Protein AF-A0A974KUU6-F1 (afdb_monomer_lite)

Foldseek 3Di:
DDPLPDFDKDKDWDWDQDPVRDIDIDIDIDGRHDDDVCVVWDKDFDDDDDDPPDDDDQCNRQVRIDTPPDDCVVPDDDGGDDDPD

pLDDT: mean 94.96, std 6.08, range [61.12, 98.56]

Sequence (85 aa):
LPDGNTPGTEEVPVTVTYPDDTEDHVTVTVTTKEQADNDAYQPETEDITKDYGTPTTDKEVTDAVTVPNYPSDKGTPTITVDDPS

Radius of gyration: 25.24 Å; chains: 1; bounding box: 56×18×69 Å

InterPro domains:
  IPR059115 Rib domain [PF08428] (2-33)

Organism: Staphylococcus hominis (NCBI:txid1290)

Structure (mmCIF, N/CA/C/O backbone):
data_AF-A0A974KUU6-F1
#
_entry.id   AF-A0A974KUU6-F1
#
loop_
_atom_site.group_PDB
_atom_site.id
_atom_site.type_symbol
_atom_site.label_atom_id
_atom_site.label_alt_id
_atom_site.label_comp_id
_atom_site.label_asym_id
_atom_site.label_entity_id
_atom_site.label_seq_id
_atom_site.pdbx_PDB_ins_code
_a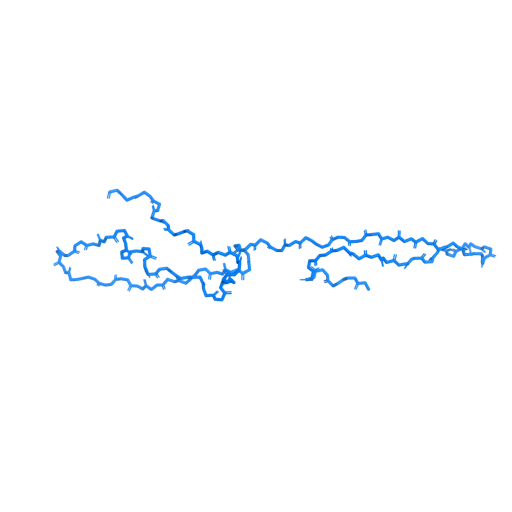tom_site.Cartn_x
_atom_site.Cartn_y
_atom_site.Cartn_z
_atom_site.occupancy
_atom_site.B_iso_or_equiv
_atom_site.auth_seq_id
_atom_site.auth_comp_id
_atom_site.auth_asym_id
_atom_site.auth_atom_id
_atom_site.pdbx_PDB_model_num
ATOM 1 N N . LEU A 1 1 ? 14.822 -6.388 -16.214 1.00 89.69 1 LEU A N 1
ATOM 2 C CA . LEU A 1 1 ? 13.467 -5.866 -16.491 1.00 89.69 1 LEU A CA 1
ATOM 3 C C . LEU A 1 1 ? 12.784 -5.663 -15.147 1.00 89.69 1 LEU A C 1
ATOM 5 O O . LEU A 1 1 ? 13.032 -6.506 -14.286 1.00 89.69 1 LEU A O 1
ATOM 9 N N . PRO A 1 2 ? 11.990 -4.596 -14.967 1.00 92.88 2 PRO A N 1
ATOM 10 C CA . PRO A 1 2 ? 11.232 -4.370 -13.736 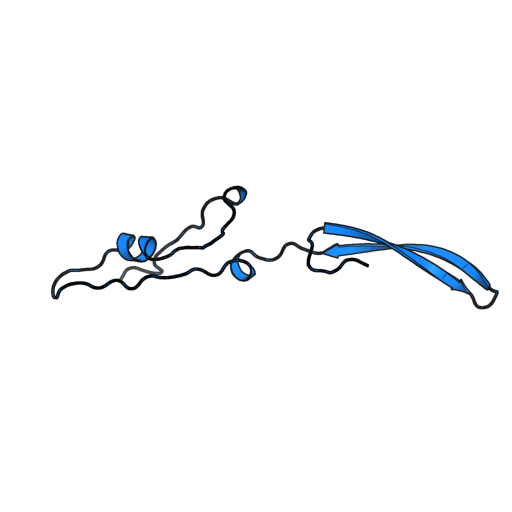1.00 92.88 2 PRO A CA 1
ATOM 11 C C . PRO A 1 2 ? 10.292 -5.548 -13.455 1.00 92.88 2 PRO A C 1
ATOM 13 O O . PRO A 1 2 ? 9.739 -6.139 -14.385 1.00 92.88 2 PRO A O 1
ATOM 16 N N . ASP A 1 3 ? 10.120 -5.892 -12.180 1.00 94.44 3 ASP A N 1
ATOM 17 C CA . ASP A 1 3 ? 9.315 -7.041 -11.736 1.00 94.44 3 ASP A CA 1
ATOM 18 C C . ASP A 1 3 ? 7.803 -6.761 -11.687 1.00 94.44 3 ASP A C 1
ATOM 20 O O . ASP A 1 3 ? 7.009 -7.688 -11.536 1.00 94.44 3 ASP A O 1
ATOM 24 N N . GLY A 1 4 ? 7.412 -5.489 -11.813 1.00 94.69 4 GLY A N 1
ATOM 25 C CA . GLY A 1 4 ? 6.027 -5.028 -11.728 1.00 94.69 4 GLY A CA 1
ATOM 26 C C . GLY A 1 4 ? 5.439 -5.014 -10.313 1.00 94.69 4 GLY A C 1
ATOM 27 O O . GLY A 1 4 ? 4.286 -4.623 -10.163 1.00 94.69 4 GLY A O 1
ATOM 28 N N . ASN A 1 5 ? 6.207 -5.402 -9.291 1.00 93.50 5 ASN A N 1
ATOM 29 C CA . ASN A 1 5 ? 5.780 -5.425 -7.887 1.00 93.50 5 ASN A CA 1
ATOM 30 C C . ASN A 1 5 ? 6.380 -4.271 -7.077 1.00 93.50 5 ASN A C 1
ATOM 32 O O . ASN A 1 5 ? 5.885 -3.957 -5.997 1.00 93.50 5 ASN A O 1
ATOM 36 N N . THR A 1 6 ? 7.426 -3.629 -7.598 1.00 93.81 6 THR A N 1
ATOM 37 C CA . THR A 1 6 ? 8.025 -2.441 -6.987 1.00 93.81 6 THR A CA 1
ATOM 38 C C . THR A 1 6 ? 7.560 -1.180 -7.723 1.00 93.81 6 THR A C 1
ATOM 40 O O . THR A 1 6 ? 7.880 -1.022 -8.906 1.00 93.81 6 THR A O 1
ATOM 43 N N . PRO A 1 7 ? 6.812 -0.271 -7.066 1.00 95.38 7 PRO A N 1
ATOM 44 C CA . PRO A 1 7 ? 6.434 1.007 -7.656 1.00 95.38 7 PRO A CA 1
ATOM 45 C C . PRO A 1 7 ? 7.663 1.841 -8.012 1.00 95.38 7 PRO A C 1
ATOM 47 O O . PRO A 1 7 ? 8.626 1.913 -7.248 1.00 95.38 7 PRO A O 1
ATOM 50 N N . GLY A 1 8 ? 7.624 2.501 -9.164 1.00 96.44 8 GLY A N 1
ATOM 51 C CA . GLY A 1 8 ? 8.741 3.311 -9.627 1.00 96.44 8 GLY A CA 1
ATOM 52 C C . GLY A 1 8 ? 8.796 3.447 -11.138 1.00 96.44 8 GLY A C 1
ATOM 53 O O . GLY A 1 8 ? 7.945 2.943 -11.869 1.00 96.44 8 GLY A O 1
ATOM 54 N N . THR A 1 9 ? 9.813 4.167 -11.602 1.00 97.56 9 THR A N 1
ATOM 55 C CA . THR A 1 9 ? 10.127 4.294 -13.025 1.00 97.56 9 THR A CA 1
ATOM 56 C C . THR A 1 9 ? 11.536 3.781 -13.271 1.00 97.56 9 THR A C 1
ATOM 58 O O . THR A 1 9 ? 12.473 4.234 -12.618 1.00 97.56 9 THR A O 1
ATOM 61 N N . GLU A 1 10 ? 11.676 2.863 -14.222 1.00 97.19 10 GLU A N 1
ATOM 62 C CA . GLU A 1 10 ? 12.953 2.280 -14.625 1.00 97.19 10 GLU A CA 1
ATOM 63 C C . GLU A 1 10 ? 13.187 2.451 -16.127 1.00 97.19 10 GLU A C 1
ATOM 65 O O . GLU A 1 10 ? 12.264 2.370 -16.938 1.00 97.19 10 GLU A O 1
ATOM 70 N N . GLU A 1 11 ? 14.443 2.667 -16.502 1.00 97.56 11 GLU A N 1
ATOM 71 C CA . GLU A 1 11 ? 14.887 2.763 -17.888 1.00 97.56 11 GLU A CA 1
ATOM 72 C C . GLU A 1 11 ? 15.532 1.447 -18.330 1.00 97.56 11 GLU A C 1
ATOM 74 O O . GLU A 1 11 ? 16.526 0.995 -17.762 1.00 97.56 11 GLU A O 1
ATOM 79 N N . VAL A 1 12 ? 14.962 0.819 -19.358 1.00 97.94 12 VAL A N 1
ATOM 80 C CA . VAL A 1 12 ? 15.428 -0.457 -19.904 1.00 97.94 12 VAL A CA 1
ATOM 81 C C . VAL A 1 12 ? 16.148 -0.207 -21.232 1.00 97.94 12 VAL A C 1
ATOM 83 O O . VAL A 1 12 ? 15.502 0.233 -22.185 1.00 97.94 12 VAL A O 1
ATOM 86 N N . PRO A 1 13 ? 17.456 -0.504 -21.343 1.00 97.50 13 PRO A N 1
ATOM 87 C CA . PRO A 1 13 ? 18.165 -0.412 -22.613 1.00 97.50 13 PRO A CA 1
ATOM 88 C C . PRO A 1 13 ? 17.724 -1.532 -23.564 1.00 97.50 13 PRO A C 1
ATOM 90 O O . PRO A 1 13 ? 17.554 -2.685 -23.164 1.00 97.50 13 PRO A O 1
ATOM 93 N N . VAL A 1 14 ? 17.571 -1.187 -24.837 1.00 98.12 14 VAL A N 1
ATOM 94 C CA . VAL A 1 14 ? 17.186 -2.076 -25.932 1.00 98.12 14 VAL A CA 1
ATOM 95 C C . VAL A 1 14 ? 18.191 -1.904 -27.062 1.00 98.12 14 VAL A C 1
ATOM 97 O O . VAL A 1 14 ? 18.463 -0.787 -27.498 1.00 98.12 14 VAL A O 1
ATOM 100 N N . THR A 1 15 ? 18.721 -3.020 -27.551 1.00 98.06 15 THR A N 1
ATOM 101 C CA . THR A 1 15 ? 19.541 -3.063 -28.765 1.00 98.06 15 THR A CA 1
ATOM 102 C C . THR A 1 15 ? 18.662 -3.464 -29.944 1.00 98.06 15 THR A C 1
ATOM 104 O O . THR A 1 15 ? 17.948 -4.466 -29.877 1.00 98.06 15 THR A O 1
ATOM 107 N N . VAL A 1 16 ? 18.713 -2.681 -31.017 1.00 98.38 16 VAL A N 1
ATOM 108 C CA . VAL A 1 16 ? 18.051 -2.947 -32.294 1.00 98.38 16 VAL A CA 1
ATOM 109 C C . VAL A 1 16 ? 19.125 -3.362 -33.288 1.00 98.38 16 VAL A C 1
ATOM 111 O O . VAL A 1 16 ? 19.909 -2.526 -33.719 1.00 98.38 16 VAL A O 1
ATOM 114 N N . THR A 1 17 ? 19.161 -4.644 -33.642 1.00 98.06 17 THR A N 1
ATOM 115 C CA . THR A 1 17 ? 20.088 -5.173 -34.650 1.00 98.06 17 THR A CA 1
ATOM 116 C C . THR A 1 17 ? 19.401 -5.218 -36.014 1.00 98.06 17 THR A C 1
ATOM 118 O O . THR A 1 17 ? 18.322 -5.802 -36.158 1.00 98.06 17 THR A O 1
ATOM 121 N N . TYR A 1 18 ? 20.020 -4.599 -37.015 1.00 98.31 18 TYR A N 1
ATOM 122 C CA . TYR A 1 18 ? 19.525 -4.544 -38.388 1.00 98.31 18 TYR A CA 1
ATOM 123 C C . TYR A 1 18 ? 20.034 -5.734 -39.226 1.00 98.31 18 TYR A C 1
ATOM 125 O O . TYR A 1 18 ? 21.004 -6.389 -38.849 1.00 98.31 18 TYR A O 1
ATOM 133 N N . PRO A 1 19 ? 19.414 -6.037 -40.388 1.00 98.38 19 PRO A N 1
ATOM 134 C CA . PRO A 1 19 ? 19.853 -7.140 -41.251 1.00 98.38 19 PRO A CA 1
ATOM 135 C C . PRO A 1 19 ? 21.276 -7.015 -41.820 1.00 98.38 19 PRO A C 1
ATOM 137 O O . PRO A 1 19 ? 21.781 -7.990 -42.368 1.00 98.38 19 PRO A O 1
ATOM 140 N N . ASP A 1 20 ? 21.886 -5.829 -41.755 1.00 97.88 20 ASP A N 1
ATOM 141 C CA . ASP A 1 20 ? 23.276 -5.563 -42.151 1.00 97.88 20 ASP A CA 1
ATOM 142 C C . ASP A 1 20 ? 24.267 -5.647 -40.972 1.00 97.88 20 ASP A C 1
ATOM 144 O O . ASP A 1 20 ? 25.404 -5.193 -41.092 1.00 97.88 20 ASP A O 1
ATOM 148 N N . ASP A 1 21 ? 23.826 -6.222 -39.848 1.00 97.44 21 ASP A N 1
ATOM 149 C CA . ASP A 1 21 ? 24.558 -6.373 -38.586 1.00 97.44 21 ASP A CA 1
ATOM 150 C C . ASP A 1 21 ? 24.934 -5.047 -37.896 1.00 97.44 21 ASP A C 1
ATOM 152 O O . ASP A 1 21 ? 25.723 -5.037 -36.949 1.00 97.44 21 ASP A O 1
ATOM 156 N N . THR A 1 22 ? 24.363 -3.915 -38.322 1.00 98.50 22 THR A N 1
ATOM 157 C CA . THR A 1 22 ? 24.480 -2.657 -37.573 1.00 98.50 22 THR A CA 1
ATOM 158 C C . THR A 1 22 ? 23.534 -2.637 -36.371 1.00 98.50 22 THR A C 1
ATOM 160 O O . THR A 1 22 ? 22.533 -3.358 -36.335 1.00 98.50 22 THR A O 1
ATOM 163 N N . GLU A 1 23 ? 23.848 -1.811 -35.369 1.00 98.56 23 GLU A N 1
ATOM 164 C CA . GLU A 1 23 ? 23.074 -1.713 -34.130 1.00 98.56 23 GLU A CA 1
ATOM 165 C C . GLU A 1 23 ? 22.702 -0.267 -33.800 1.00 98.56 23 GLU A C 1
ATOM 167 O O . GLU A 1 23 ? 23.537 0.633 -33.895 1.00 98.56 23 GLU A O 1
ATOM 172 N N . ASP A 1 24 ? 21.468 -0.079 -33.332 1.00 98.50 24 ASP A N 1
ATOM 173 C CA . ASP A 1 24 ? 21.048 1.098 -32.574 1.00 98.50 24 ASP A CA 1
ATOM 174 C C . ASP A 1 24 ? 20.765 0.717 -31.117 1.00 98.50 24 ASP A C 1
ATOM 176 O O . ASP A 1 24 ? 20.229 -0.354 -30.825 1.00 98.50 24 ASP A O 1
ATOM 180 N N . HIS A 1 25 ? 21.056 1.630 -30.189 1.00 98.06 25 HIS A N 1
ATOM 181 C CA . HIS A 1 25 ? 20.675 1.493 -28.784 1.00 98.06 25 HIS A CA 1
ATOM 182 C C . HIS A 1 25 ? 19.629 2.542 -28.421 1.00 98.06 25 HIS A C 1
ATOM 184 O O . HIS A 1 25 ? 19.852 3.744 -28.573 1.00 98.06 25 HIS A O 1
ATOM 190 N N . VAL A 1 26 ? 18.494 2.081 -27.906 1.00 98.00 26 VAL A N 1
ATOM 191 C CA . VAL A 1 26 ? 17.398 2.930 -27.431 1.00 98.00 26 VAL A CA 1
ATOM 192 C C . VAL A 1 26 ? 17.034 2.559 -26.001 1.00 98.00 26 VAL A C 1
ATOM 194 O O . VAL A 1 26 ? 17.351 1.471 -25.529 1.00 98.00 26 VAL A O 1
ATOM 197 N N . THR A 1 27 ? 16.346 3.455 -25.306 1.00 97.75 27 THR A N 1
ATOM 198 C CA . THR A 1 27 ? 15.889 3.228 -23.933 1.00 97.75 27 THR A CA 1
ATOM 199 C C . THR A 1 27 ? 14.369 3.228 -23.894 1.00 97.75 27 THR A C 1
ATOM 201 O O . THR A 1 27 ? 13.728 4.095 -24.488 1.00 97.75 27 THR A O 1
ATOM 204 N N . VAL A 1 28 ? 13.789 2.267 -23.177 1.00 98.00 28 VAL A N 1
ATOM 205 C CA . VAL A 1 28 ? 12.353 2.201 -22.893 1.00 98.00 28 VAL A CA 1
ATOM 206 C C . VAL A 1 28 ? 12.123 2.534 -21.426 1.00 98.00 28 VAL A C 1
ATOM 208 O O . VAL A 1 28 ? 12.625 1.845 -20.543 1.00 98.00 28 VAL A O 1
ATOM 211 N N . THR A 1 29 ? 11.337 3.571 -21.159 1.00 97.75 29 THR A N 1
ATOM 212 C CA . THR A 1 29 ? 10.890 3.906 -19.805 1.00 97.75 29 THR A CA 1
ATOM 213 C C . THR A 1 29 ? 9.702 3.026 -19.418 1.00 97.75 29 THR A C 1
ATOM 215 O O . THR A 1 29 ? 8.689 3.000 -20.118 1.00 97.75 29 THR A O 1
ATOM 218 N N . VAL A 1 30 ? 9.808 2.323 -18.294 1.00 97.94 30 VAL A N 1
ATOM 219 C CA . VAL A 1 30 ? 8.744 1.492 -17.726 1.00 97.94 30 VAL A CA 1
ATOM 220 C C . VAL A 1 30 ? 8.343 2.068 -16.376 1.00 97.94 30 VAL A C 1
ATOM 222 O O . VAL A 1 30 ? 9.192 2.280 -15.516 1.00 97.94 30 VAL A O 1
ATOM 225 N N . THR A 1 31 ? 7.047 2.302 -16.178 1.00 97.38 31 THR A N 1
ATOM 226 C CA . THR A 1 31 ? 6.504 2.812 -14.915 1.00 97.38 31 THR A CA 1
ATOM 227 C C . THR A 1 31 ? 5.587 1.777 -14.274 1.00 97.38 31 THR A C 1
ATOM 229 O O . THR A 1 31 ? 4.567 1.399 -14.853 1.00 97.38 31 THR A O 1
ATOM 232 N N . THR A 1 32 ? 5.919 1.384 -13.050 1.00 97.38 32 THR A N 1
ATOM 233 C CA . THR A 1 32 ? 5.072 0.590 -12.157 1.00 97.38 32 THR A CA 1
ATOM 234 C C . THR A 1 32 ? 4.363 1.541 -11.200 1.00 97.38 32 THR A C 1
ATOM 236 O O . THR A 1 32 ? 5.003 2.353 -10.530 1.00 97.38 32 THR A O 1
ATOM 239 N N . LYS A 1 33 ? 3.032 1.475 -11.149 1.00 96.00 33 LYS A N 1
ATOM 240 C CA . LYS A 1 33 ? 2.231 2.314 -10.247 1.00 96.00 33 LYS A CA 1
ATOM 241 C C . LYS A 1 33 ? 2.212 1.735 -8.835 1.00 96.00 33 LYS A C 1
ATOM 243 O O . LYS A 1 33 ? 2.441 0.545 -8.649 1.00 96.00 33 LYS A O 1
ATOM 248 N N . GLU A 1 34 ? 1.900 2.581 -7.861 1.00 95.31 34 GLU A N 1
ATOM 249 C CA . GLU A 1 34 ? 1.585 2.121 -6.510 1.00 95.31 34 GLU A CA 1
ATOM 250 C C . GLU A 1 34 ? 0.341 1.225 -6.520 1.00 95.31 34 GLU A C 1
ATOM 252 O O . GLU A 1 34 ? -0.622 1.486 -7.249 1.00 95.31 34 GLU A O 1
ATOM 257 N N . GLN A 1 35 ? 0.374 0.166 -5.711 1.00 94.94 35 GLN A N 1
ATOM 258 C CA . GLN A 1 35 ? -0.799 -0.653 -5.428 1.00 94.94 35 GLN A CA 1
ATOM 259 C C . GLN A 1 35 ? -1.774 0.149 -4.559 1.00 94.94 35 GLN A C 1
ATOM 261 O O . GLN A 1 35 ? -1.353 0.864 -3.650 1.00 94.94 35 GLN A O 1
ATOM 266 N N . ALA A 1 36 ? -3.074 0.034 -4.834 1.00 95.62 36 ALA A N 1
ATOM 267 C CA . ALA A 1 36 ? -4.092 0.678 -4.017 1.00 95.62 36 ALA A CA 1
ATOM 268 C C . ALA A 1 36 ? -4.127 0.063 -2.607 1.00 95.62 36 ALA A C 1
ATOM 270 O O . ALA A 1 36 ? -4.039 -1.156 -2.451 1.00 95.62 36 ALA A O 1
ATOM 271 N N . ASP A 1 37 ? -4.288 0.896 -1.576 1.00 96.00 37 ASP A N 1
ATOM 272 C CA . ASP A 1 37 ? -4.221 0.438 -0.182 1.00 96.00 37 ASP A CA 1
ATOM 273 C C . ASP A 1 37 ? -5.311 -0.592 0.154 1.00 96.00 37 ASP A C 1
ATOM 275 O O . ASP A 1 37 ? -5.050 -1.535 0.892 1.00 96.00 37 ASP A O 1
ATOM 279 N N . ASN A 1 38 ? -6.503 -0.484 -0.442 1.00 95.50 38 ASN A N 1
ATOM 280 C CA . ASN A 1 38 ? -7.588 -1.452 -0.243 1.00 95.50 38 ASN A CA 1
ATOM 281 C C . ASN A 1 38 ? -7.279 -2.845 -0.825 1.00 95.50 38 ASN A C 1
ATOM 283 O O . ASN A 1 38 ? -7.897 -3.824 -0.416 1.00 95.50 38 ASN A O 1
ATOM 287 N N . ASP A 1 39 ? -6.358 -2.933 -1.789 1.00 95.38 39 ASP A N 1
ATOM 288 C CA . ASP A 1 39 ? -5.905 -4.209 -2.346 1.00 95.38 39 ASP A CA 1
ATOM 289 C C . ASP A 1 39 ? -4.738 -4.784 -1.526 1.00 95.38 39 ASP A C 1
ATOM 291 O O . ASP A 1 39 ? -4.532 -5.997 -1.512 1.00 95.38 39 ASP A O 1
ATOM 295 N N . ALA A 1 40 ? -3.952 -3.922 -0.872 1.00 94.75 40 ALA A N 1
ATOM 296 C CA . ALA A 1 40 ? -2.778 -4.300 -0.085 1.00 94.75 40 ALA A CA 1
ATOM 297 C C . ALA A 1 40 ? -3.114 -4.660 1.373 1.00 94.75 40 ALA A C 1
ATOM 299 O O . ALA A 1 40 ? -2.450 -5.516 1.960 1.00 94.75 40 ALA A O 1
ATOM 300 N N . TYR A 1 41 ? -4.138 -4.025 1.951 1.00 96.31 41 TYR A N 1
ATOM 301 C CA . TYR A 1 41 ? -4.502 -4.157 3.359 1.00 96.31 41 TYR A CA 1
ATOM 302 C C . TYR A 1 41 ? -5.980 -4.518 3.500 1.00 96.31 41 TYR A C 1
ATOM 304 O O . TYR A 1 41 ? -6.866 -3.746 3.132 1.00 96.31 41 TYR A O 1
ATOM 312 N N . GLN A 1 42 ? -6.244 -5.695 4.062 1.00 96.62 42 GLN A N 1
ATOM 313 C CA . GLN A 1 42 ? -7.600 -6.154 4.351 1.00 96.62 42 GLN A CA 1
ATOM 314 C C . GLN A 1 42 ? -7.961 -5.827 5.803 1.00 96.62 42 GLN A C 1
ATOM 316 O O . GLN A 1 42 ? -7.155 -6.116 6.689 1.00 96.62 42 GLN A O 1
ATOM 321 N N . PRO A 1 43 ? -9.136 -5.232 6.070 1.00 97.44 43 PRO A N 1
ATOM 322 C CA . PRO A 1 43 ? -9.602 -5.035 7.431 1.00 97.44 43 PRO A CA 1
ATOM 323 C C . PRO A 1 43 ? -9.995 -6.369 8.077 1.00 97.44 43 PRO A C 1
ATOM 325 O O . PRO A 1 43 ? -10.507 -7.273 7.415 1.00 97.44 43 PRO A O 1
ATOM 328 N N . GLU A 1 44 ? -9.806 -6.455 9.386 1.00 97.69 44 GLU A N 1
ATOM 329 C CA . GLU A 1 44 ? -10.288 -7.538 10.237 1.00 97.69 44 GLU A CA 1
ATOM 330 C C . GLU A 1 44 ? -11.376 -7.013 11.176 1.00 97.69 44 GLU A C 1
ATOM 332 O O . GLU A 1 44 ? -11.393 -5.831 11.531 1.00 97.69 44 GLU A O 1
ATOM 337 N N . THR A 1 45 ? -12.288 -7.899 11.573 1.00 97.62 45 THR A N 1
ATOM 338 C CA . THR A 1 45 ? -13.426 -7.565 12.433 1.00 97.62 45 THR A CA 1
ATOM 339 C C . THR A 1 45 ? -13.526 -8.516 13.615 1.00 97.62 45 THR A C 1
ATOM 341 O O . THR A 1 45 ? -13.357 -9.725 13.449 1.00 97.62 45 THR A O 1
ATOM 344 N N . GLU A 1 46 ? -13.888 -7.987 14.778 1.00 97.19 46 GLU A N 1
ATOM 345 C CA . GLU A 1 46 ? -14.235 -8.763 15.969 1.00 97.19 46 GLU A CA 1
ATOM 346 C C . GLU A 1 46 ? -15.757 -8.816 16.183 1.00 97.19 46 GLU A C 1
ATOM 348 O O . GLU A 1 46 ? -16.478 -7.848 15.936 1.00 97.19 46 GLU A O 1
ATOM 353 N N . ASP A 1 47 ? -16.258 -9.954 16.670 1.00 97.06 47 ASP A N 1
ATOM 354 C CA . ASP A 1 47 ? -17.680 -10.119 16.975 1.00 97.06 47 ASP A CA 1
ATOM 355 C C . ASP A 1 47 ? -18.071 -9.371 18.257 1.00 97.06 47 ASP A C 1
ATOM 357 O O . ASP A 1 47 ? -17.457 -9.526 19.316 1.00 97.06 47 ASP A O 1
ATOM 361 N N . ILE A 1 48 ? -19.182 -8.634 18.200 1.00 96.25 48 ILE A N 1
ATOM 362 C CA . ILE A 1 48 ? -19.755 -7.940 19.358 1.00 96.25 48 ILE A CA 1
ATOM 363 C C . ILE A 1 48 ? -20.922 -8.764 19.906 1.00 96.25 48 ILE A C 1
ATOM 365 O O . ILE A 1 48 ? -21.957 -8.911 19.260 1.00 96.25 48 ILE A O 1
ATOM 369 N N . THR A 1 49 ? -20.784 -9.265 21.136 1.00 96.81 49 THR A N 1
ATOM 370 C CA . THR A 1 49 ? -21.868 -9.956 21.857 1.00 96.81 49 THR A CA 1
ATOM 371 C C . THR A 1 49 ? -22.426 -9.068 22.966 1.00 96.81 49 THR A C 1
ATOM 373 O O . THR A 1 49 ? -21.670 -8.489 23.748 1.00 96.81 49 THR A O 1
ATOM 376 N N . LYS A 1 50 ? -23.758 -8.974 23.053 1.00 96.50 50 LYS A N 1
ATOM 377 C CA . LYS A 1 50 ? -24.486 -8.179 24.052 1.00 96.50 50 LYS A CA 1
ATOM 378 C C . LYS A 1 50 ? -25.545 -9.011 24.763 1.00 96.50 50 LYS A C 1
ATOM 380 O O . LYS A 1 50 ? -26.159 -9.891 24.164 1.00 96.50 50 LYS A O 1
ATOM 385 N N . ASP A 1 51 ? -25.801 -8.674 26.023 1.00 97.56 51 ASP A N 1
ATOM 386 C CA . ASP A 1 51 ? -26.939 -9.209 26.767 1.00 97.56 51 ASP A CA 1
ATOM 387 C C . ASP A 1 51 ? -28.268 -8.655 26.231 1.00 97.56 51 ASP A C 1
ATOM 389 O O . ASP A 1 51 ? -28.348 -7.523 25.742 1.00 97.56 51 ASP A O 1
ATOM 393 N N . TYR A 1 52 ? -29.343 -9.437 26.377 1.00 96.00 52 TYR A N 1
ATOM 394 C CA . TYR A 1 52 ? -30.690 -9.033 25.968 1.00 96.00 52 TYR A CA 1
ATOM 395 C C . TYR A 1 52 ? -31.099 -7.690 26.595 1.00 96.00 52 TYR A C 1
ATOM 397 O O . TYR A 1 52 ? -31.033 -7.509 27.811 1.00 96.00 52 TYR A O 1
ATOM 405 N N . GLY A 1 53 ? -31.568 -6.762 25.756 1.00 96.62 53 GLY A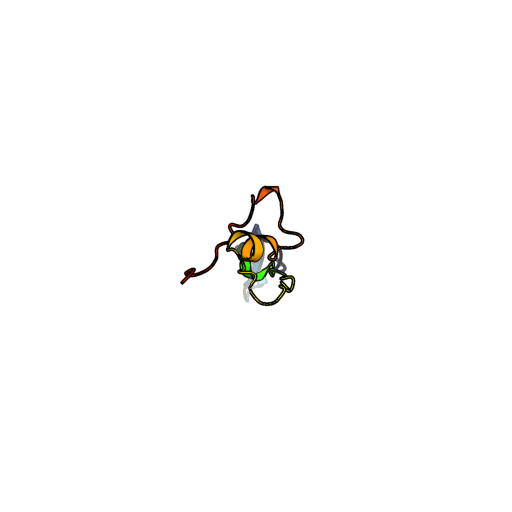 N 1
ATOM 406 C CA . GLY A 1 53 ? -31.972 -5.414 26.166 1.00 96.62 53 GLY A CA 1
ATOM 407 C C . GLY A 1 53 ? -30.837 -4.385 26.197 1.00 96.62 53 GLY A C 1
ATOM 408 O O . GLY A 1 53 ? -31.108 -3.218 26.470 1.00 96.62 53 GLY A O 1
ATOM 409 N N . THR A 1 54 ? -29.597 -4.780 25.888 1.00 96.31 54 THR A N 1
ATOM 410 C CA . THR A 1 54 ? -28.462 -3.853 25.772 1.00 96.31 54 THR A CA 1
ATOM 411 C C . THR A 1 54 ? -28.277 -3.430 24.313 1.00 96.31 54 THR A C 1
ATOM 413 O O . THR A 1 54 ? -28.046 -4.298 23.470 1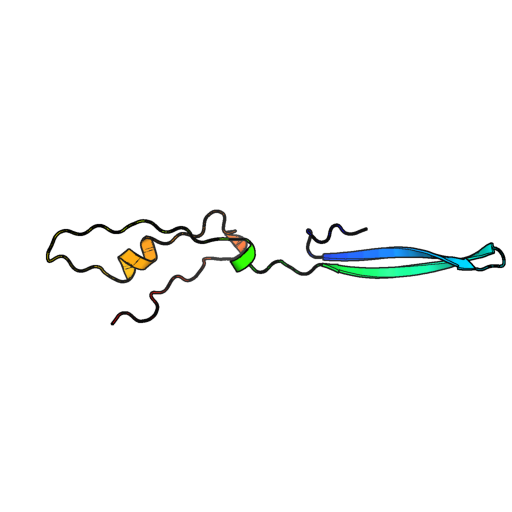.00 96.31 54 THR A O 1
ATOM 416 N N . PRO A 1 55 ? -28.371 -2.129 23.981 1.00 94.56 55 PRO A N 1
ATOM 417 C CA . PRO A 1 55 ? -28.088 -1.657 22.631 1.00 94.56 55 PRO A CA 1
ATOM 418 C C . PRO A 1 55 ? -26.582 -1.681 22.334 1.00 94.56 55 PRO A C 1
ATOM 420 O O . PRO A 1 55 ? -25.755 -1.544 23.237 1.00 94.56 55 PRO A O 1
ATOM 423 N N . THR A 1 56 ? -26.244 -1.816 21.054 1.00 94.12 56 THR A N 1
ATOM 424 C CA . THR A 1 56 ? -24.904 -1.535 20.520 1.00 94.12 56 THR A CA 1
ATOM 425 C C . THR A 1 56 ? -24.775 -0.045 20.201 1.00 94.12 56 THR A C 1
ATOM 427 O O . THR A 1 56 ? -25.775 0.655 20.031 1.00 94.12 56 THR A O 1
ATOM 430 N N . THR A 1 57 ? -23.541 0.440 20.123 1.00 94.75 57 THR A N 1
ATOM 431 C CA . THR A 1 57 ? -23.200 1.795 19.682 1.00 94.75 57 THR A CA 1
ATOM 432 C C . THR A 1 57 ? -22.306 1.774 18.445 1.00 94.75 57 THR A C 1
ATOM 434 O O . THR A 1 57 ? -21.514 0.848 18.270 1.00 94.75 57 THR A O 1
ATOM 437 N N . ASP A 1 58 ? -22.359 2.830 17.629 1.00 94.75 58 ASP A N 1
ATOM 438 C CA . ASP A 1 58 ? -21.473 2.977 16.464 1.00 94.75 58 ASP A CA 1
ATOM 439 C C . ASP A 1 58 ? -20.005 2.870 16.855 1.00 94.75 58 ASP A C 1
ATOM 441 O O . ASP A 1 58 ? -19.227 2.226 16.163 1.00 94.75 58 ASP A O 1
ATOM 445 N N . LYS A 1 59 ? -19.638 3.444 18.007 1.00 94.88 59 LYS A N 1
ATOM 446 C CA . LYS A 1 59 ? -18.276 3.361 18.528 1.00 94.88 59 LYS A CA 1
ATOM 447 C C . LYS A 1 59 ? -17.840 1.914 18.743 1.00 94.88 59 LYS A C 1
ATOM 449 O O . LYS A 1 59 ? -16.720 1.572 18.390 1.00 94.88 59 LYS A O 1
ATOM 454 N N . GLU A 1 60 ? -18.701 1.078 19.314 1.00 95.94 60 GLU A N 1
ATOM 455 C CA . GLU A 1 60 ? -18.381 -0.337 19.519 1.00 95.94 60 GLU A CA 1
ATOM 456 C C . GLU A 1 60 ? -18.192 -1.059 18.187 1.00 95.94 60 GLU A C 1
ATOM 458 O O . GLU A 1 60 ? -17.271 -1.859 18.068 1.00 95.94 60 GLU A O 1
ATOM 463 N N . VAL A 1 61 ? -19.003 -0.729 17.177 1.00 95.88 61 VAL A N 1
ATOM 464 C CA . VAL A 1 61 ? -18.856 -1.275 15.820 1.00 95.88 61 VAL A CA 1
ATOM 465 C C . VAL A 1 61 ? -17.544 -0.821 15.185 1.00 95.88 61 VAL A C 1
ATOM 467 O O . VAL A 1 61 ? -16.808 -1.650 14.663 1.00 95.88 61 VAL A O 1
ATOM 470 N N . THR A 1 62 ? -17.213 0.471 15.251 1.00 96.06 62 THR A N 1
ATOM 471 C CA . THR A 1 62 ? -15.970 0.987 14.661 1.00 96.06 62 THR A CA 1
ATOM 472 C C . THR A 1 62 ? -14.724 0.499 15.397 1.00 96.06 62 THR A C 1
ATOM 474 O O . THR A 1 62 ? -13.712 0.246 14.754 1.00 96.06 62 THR A O 1
ATOM 477 N N . ASP A 1 63 ? -14.787 0.348 16.725 1.00 96.38 63 ASP A N 1
ATOM 478 C CA . ASP A 1 63 ? -13.668 -0.141 17.543 1.00 96.38 63 ASP A CA 1
ATOM 479 C C . ASP A 1 63 ? -13.386 -1.635 17.298 1.00 96.38 63 ASP A C 1
ATOM 481 O O . ASP A 1 63 ? -12.262 -2.084 17.513 1.00 96.38 63 ASP A O 1
ATOM 485 N N . ALA A 1 64 ? -14.385 -2.396 16.841 1.00 97.25 64 ALA A N 1
ATOM 486 C CA . ALA A 1 64 ? -14.239 -3.806 16.488 1.00 97.25 64 ALA A CA 1
ATOM 487 C C . ALA A 1 64 ? -13.586 -4.030 15.111 1.00 97.25 64 ALA A C 1
ATOM 489 O O . ALA A 1 64 ? -13.352 -5.176 14.733 1.00 97.25 64 ALA A O 1
ATOM 490 N N . VAL A 1 65 ? -13.302 -2.967 14.349 1.00 97.62 65 VAL A N 1
ATOM 491 C CA . VAL A 1 65 ? -12.651 -3.042 13.036 1.00 97.62 65 VAL A CA 1
ATOM 492 C C . VAL A 1 65 ? -11.194 -2.606 13.161 1.00 97.62 65 VAL A C 1
ATOM 494 O O . VAL A 1 65 ? -10.887 -1.538 13.690 1.00 97.62 65 VAL A O 1
ATOM 497 N N . THR A 1 66 ? -10.278 -3.400 12.613 1.00 96.50 66 THR A N 1
ATOM 498 C CA . THR A 1 66 ? -8.849 -3.064 12.555 1.00 96.50 66 THR A CA 1
ATOM 499 C C . THR A 1 66 ? -8.303 -3.247 11.143 1.00 96.50 66 THR A C 1
ATOM 501 O O . THR A 1 66 ? -8.857 -3.998 10.350 1.00 96.50 66 THR A O 1
ATOM 504 N N . VAL A 1 67 ? -7.217 -2.549 10.802 1.00 97.19 67 VAL A N 1
ATOM 505 C CA . VAL A 1 67 ? -6.486 -2.755 9.541 1.00 97.19 67 VAL A CA 1
ATOM 506 C C . VAL A 1 67 ? -5.059 -3.179 9.898 1.00 97.19 67 VAL A C 1
ATOM 508 O O . VAL A 1 67 ? -4.208 -2.318 10.149 1.00 97.19 67 VAL A O 1
ATOM 511 N N . PRO A 1 68 ? -4.787 -4.490 10.022 1.00 96.12 68 PRO A N 1
ATOM 512 C CA . PRO A 1 68 ? -3.486 -4.976 10.458 1.00 96.12 68 PRO A CA 1
ATOM 513 C C . PRO A 1 68 ? -2.380 -4.577 9.477 1.00 96.12 68 PRO A C 1
ATOM 515 O O . PRO A 1 68 ? -2.566 -4.549 8.263 1.00 96.12 68 PRO A O 1
ATOM 518 N N . ASN A 1 69 ? -1.192 -4.300 10.021 1.00 94.88 69 ASN A N 1
ATOM 519 C CA . ASN A 1 69 ? 0.009 -3.915 9.267 1.00 94.88 69 ASN A CA 1
ATOM 520 C C . ASN A 1 69 ? -0.134 -2.647 8.403 1.00 94.88 69 ASN A C 1
ATOM 522 O O . ASN A 1 69 ?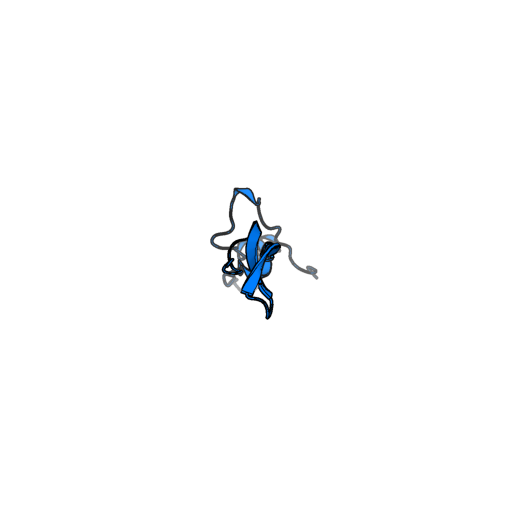 0.705 -2.419 7.529 1.00 94.88 69 ASN A O 1
ATOM 526 N N . TYR A 1 70 ? -1.150 -1.809 8.645 1.00 96.19 70 TYR A N 1
ATOM 527 C CA . TYR A 1 70 ? -1.262 -0.529 7.955 1.00 96.19 70 TYR A CA 1
ATOM 528 C C . TYR A 1 70 ? -0.094 0.398 8.356 1.00 96.19 70 TYR A C 1
ATOM 530 O O . TYR A 1 70 ? 0.126 0.608 9.556 1.00 96.19 70 TYR A O 1
ATOM 538 N N . PRO A 1 71 ? 0.680 0.945 7.401 1.00 94.88 71 PRO A N 1
ATOM 539 C CA . PRO A 1 71 ? 1.846 1.767 7.708 1.00 94.88 71 PRO A CA 1
ATOM 540 C C . PRO A 1 71 ? 1.465 3.073 8.414 1.00 94.88 71 PRO A C 1
ATOM 542 O O . PRO A 1 71 ? 0.592 3.809 7.956 1.00 94.88 71 PRO A O 1
ATOM 545 N N . SER A 1 72 ? 2.142 3.399 9.517 1.00 93.06 72 SER A N 1
ATOM 546 C CA . SER A 1 72 ? 1.837 4.599 10.313 1.00 93.06 72 SER A CA 1
ATOM 547 C C . SER A 1 72 ? 2.184 5.912 9.604 1.00 93.06 72 SER A C 1
ATOM 549 O O . SER A 1 72 ? 1.592 6.951 9.897 1.00 93.06 72 SER A O 1
ATOM 551 N N . ASP A 1 73 ? 3.111 5.878 8.649 1.00 94.75 73 ASP A N 1
ATOM 552 C CA . ASP A 1 73 ? 3.476 7.000 7.785 1.00 94.75 73 ASP A CA 1
ATOM 553 C C . ASP A 1 73 ? 2.387 7.339 6.752 1.00 94.75 73 ASP A C 1
ATOM 555 O O . ASP A 1 73 ? 2.320 8.484 6.302 1.00 94.75 73 ASP A O 1
ATOM 559 N N . LYS A 1 74 ? 1.478 6.398 6.449 1.00 92.44 74 LYS A N 1
ATOM 560 C CA . LYS A 1 74 ? 0.281 6.630 5.620 1.00 92.44 74 LYS A CA 1
ATOM 561 C C . LYS A 1 74 ? -0.913 7.196 6.406 1.00 92.44 74 LYS A C 1
ATOM 563 O O . LYS A 1 74 ? -1.981 7.410 5.832 1.00 92.44 74 LYS A O 1
ATOM 568 N N . GLY A 1 75 ? -0.743 7.462 7.702 1.00 93.88 75 GLY A N 1
ATOM 569 C CA . GLY A 1 75 ? -1.799 7.948 8.591 1.00 93.88 75 GLY A CA 1
ATOM 570 C C . GLY A 1 75 ? -2.695 6.830 9.127 1.00 93.88 75 GLY A C 1
ATOM 571 O O . GLY A 1 75 ? -2.313 5.664 9.145 1.00 93.88 75 GLY A O 1
ATOM 572 N N . THR A 1 76 ? -3.889 7.194 9.595 1.00 92.19 76 THR A N 1
ATOM 573 C CA . THR A 1 76 ? -4.853 6.243 10.168 1.00 92.19 76 THR A CA 1
ATOM 574 C C . THR A 1 76 ? -6.067 6.114 9.248 1.00 92.19 76 THR A C 1
ATOM 576 O O . THR A 1 76 ? -6.663 7.144 8.912 1.00 92.19 76 THR A O 1
ATOM 579 N N . PRO A 1 77 ? -6.477 4.890 8.863 1.00 95.75 77 PRO A N 1
ATOM 580 C CA . PRO A 1 77 ? -7.728 4.671 8.148 1.00 95.75 77 PRO A CA 1
ATOM 581 C C . PRO A 1 77 ? -8.918 5.245 8.923 1.00 95.75 77 PRO A C 1
ATOM 583 O O . PRO A 1 77 ? -8.979 5.163 10.150 1.00 95.75 77 PRO A O 1
ATOM 586 N N . THR A 1 78 ? -9.871 5.837 8.207 1.00 95.25 78 THR A N 1
ATOM 587 C CA . THR A 1 78 ? -11.124 6.308 8.807 1.00 95.25 78 THR A CA 1
ATOM 588 C C . THR A 1 78 ? -12.150 5.185 8.751 1.00 95.25 78 THR A C 1
ATOM 590 O O . THR A 1 78 ? -12.427 4.668 7.673 1.00 95.25 78 THR A O 1
ATOM 593 N N . ILE A 1 79 ? -12.704 4.817 9.905 1.00 95.75 79 ILE A N 1
ATOM 594 C CA . ILE A 1 79 ? -13.714 3.765 10.045 1.00 95.75 79 ILE A CA 1
ATOM 595 C C . ILE A 1 79 ? -15.033 4.438 10.432 1.00 95.75 79 ILE A C 1
ATOM 597 O O . ILE A 1 79 ? -15.087 5.184 11.411 1.00 95.75 79 ILE A O 1
ATOM 601 N N . THR A 1 80 ? -16.087 4.189 9.659 1.00 94.62 80 THR A N 1
ATOM 602 C CA . THR A 1 80 ? -17.437 4.721 9.887 1.00 94.62 80 THR A CA 1
ATOM 603 C C . THR A 1 80 ? -18.469 3.611 9.762 1.00 94.62 80 THR A C 1
ATOM 605 O O . THR A 1 80 ? -18.258 2.646 9.033 1.00 94.62 80 THR A O 1
ATOM 608 N N . VAL A 1 81 ? -19.597 3.760 10.454 1.00 93.50 81 VAL A N 1
ATOM 609 C CA . VAL A 1 81 ? -20.785 2.932 10.219 1.00 93.50 81 VAL A CA 1
ATOM 610 C C . VAL A 1 81 ? -21.548 3.531 9.038 1.00 93.50 81 VAL A C 1
ATOM 612 O O . VAL A 1 81 ? -21.870 4.721 9.055 1.00 93.50 81 VAL A O 1
ATOM 615 N N . ASP A 1 82 ? -21.815 2.724 8.012 1.00 84.75 82 ASP A N 1
ATOM 616 C CA . ASP A 1 82 ? -22.638 3.129 6.872 1.00 84.75 82 ASP A CA 1
ATOM 617 C C . ASP A 1 82 ? -24.117 3.136 7.298 1.00 84.75 82 ASP A C 1
ATOM 619 O O . ASP A 1 82 ? -24.776 2.101 7.308 1.00 84.75 82 ASP A O 1
ATOM 623 N N . ASP A 1 83 ? -24.605 4.323 7.669 1.00 74.62 83 ASP A N 1
ATOM 624 C CA . ASP A 1 83 ? -25.991 4.650 8.052 1.00 74.62 83 ASP A CA 1
ATOM 625 C C . ASP A 1 83 ? -26.501 3.992 9.359 1.00 74.62 83 ASP A C 1
ATOM 627 O O . ASP A 1 83 ? -27.124 2.925 9.335 1.00 74.62 83 ASP A O 1
ATOM 631 N N . PRO A 1 84 ? -26.271 4.624 10.529 1.00 61.56 84 PRO A N 1
ATOM 632 C CA . PRO A 1 84 ? -26.831 4.167 11.795 1.00 61.56 84 PRO A CA 1
ATOM 633 C C . PRO A 1 84 ? -28.320 4.540 11.864 1.00 61.56 84 PRO A C 1
ATOM 635 O O . PRO A 1 84 ? -28.691 5.633 12.297 1.00 61.56 84 PRO A O 1
ATOM 638 N N . SER A 1 85 ? -29.176 3.638 11.384 1.00 61.12 85 SER A N 1
ATOM 639 C CA . SER A 1 85 ? -30.641 3.749 11.460 1.00 61.12 85 SER A CA 1
ATOM 640 C C . SER A 1 85 ? -31.181 3.749 12.888 1.00 61.12 85 SER A C 1
ATOM 642 O O . SER A 1 85 ? -30.715 2.886 13.669 1.00 61.12 85 SER A O 1
#

Secondary structure (DSSP, 8-state):
---SSS-EEEEEEEEEE-TTS-EEEEEEEEEEPPPPH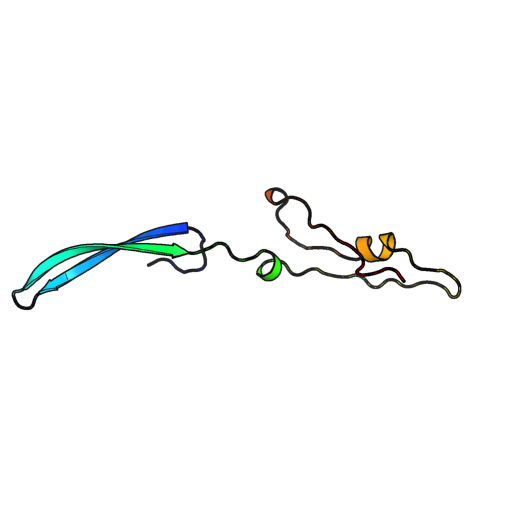HHH---EE------TTPPP-HHHHHHTEE-TT--GGG-------S---